Protein AF-A0AAD6E570-F1 (afdb_monomer_lite)

InterPro domains:
  IPR002594 Glycoside hydrolase family 12 [PF01670] (1-130)
  IPR002594 Glycoside hydrolase family 12 [PTHR34002] (2-133)
  IP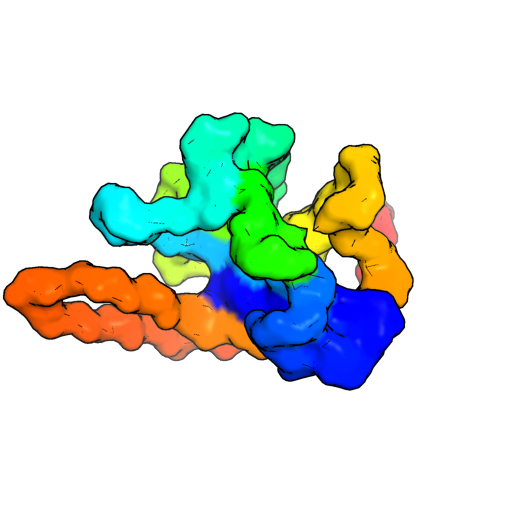R013319 Glycoside hydrolase family 11/12 [G3DSA:2.60.120.180] (1-131)
  IPR013320 Concanavalin A-like lectin/glucanase domain superfamily [SSF49899] (2-131)

Sequence (139 aa):
MNMFLDKDIETAVNGTRAKHEVMVWFAAFGDSAQPIGFNNGIVTTRELNGTIFNLYSGLKGKTYVFTWVVEKITERFVGDLWPLISDLFSLDGSSYPKEDDYLGSLSFGTEAFSSDGNITFWANRYEIDVRHGHRIAPK

Foldseek 3Di:
DKWAWALDLVQRQPPVRGQEIEEEALDADDPVRAFAQVVVPFPDWDDWPNWIWTWGWDDDPRHIYIYTHTPDRHLDDDGDCVCVLVVQQVDDDPSTDHPSIDRNDDDDDDDDDDDPDDDDDDDPDDDDDDDDDDDPDDD

Structure (mmCIF, N/CA/C/O backbone):
data_AF-A0AAD6E570-F1
#
_entry.id   AF-A0AAD6E570-F1
#
loop_
_atom_site.group_PDB
_atom_site.id
_atom_site.type_symbol
_atom_site.label_atom_id
_atom_site.label_alt_id
_atom_site.label_comp_id
_atom_site.label_asym_id
_atom_site.label_entity_id
_atom_site.label_seq_id
_atom_site.pdbx_PDB_ins_code
_atom_site.Cartn_x
_atom_site.Cartn_y
_atom_site.Cartn_z
_atom_site.occupancy
_atom_site.B_iso_or_equiv
_atom_site.auth_seq_id
_atom_site.auth_comp_id
_atom_site.auth_asym_id
_atom_site.auth_atom_id
_atom_site.pdbx_PDB_model_num
ATOM 1 N N . MET A 1 1 ? 0.427 -2.006 5.947 1.00 93.62 1 MET A N 1
ATOM 2 C CA . MET A 1 1 ? 1.787 -2.293 5.438 1.00 93.62 1 MET A CA 1
ATOM 3 C C . MET A 1 1 ? 2.185 -1.202 4.475 1.00 93.62 1 MET A C 1
ATOM 5 O O . MET A 1 1 ? 1.309 -0.729 3.758 1.00 93.62 1 MET A O 1
ATOM 9 N N . ASN A 1 2 ? 3.463 -0.836 4.464 1.00 96.62 2 ASN A N 1
ATOM 10 C CA . ASN A 1 2 ? 4.019 0.141 3.538 1.00 96.62 2 ASN A CA 1
ATOM 11 C C . ASN A 1 2 ? 5.323 -0.392 2.927 1.00 96.62 2 ASN A C 1
ATOM 13 O O . ASN A 1 2 ? 6.189 -0.884 3.657 1.00 96.62 2 ASN 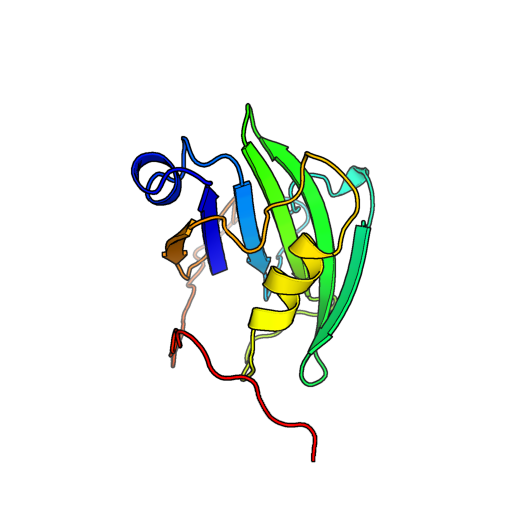A O 1
ATOM 17 N N . MET A 1 3 ? 5.423 -0.339 1.604 1.00 97.50 3 MET A N 1
ATOM 18 C CA . MET A 1 3 ? 6.514 -0.877 0.800 1.00 97.50 3 MET A CA 1
ATOM 19 C C . MET A 1 3 ? 6.986 0.183 -0.187 1.00 97.50 3 MET A C 1
ATOM 21 O O . MET A 1 3 ? 6.165 0.855 -0.804 1.00 97.50 3 MET A O 1
ATOM 25 N N . PHE A 1 4 ? 8.294 0.288 -0.386 1.00 97.94 4 PHE A N 1
ATOM 26 C CA . PHE A 1 4 ? 8.866 1.211 -1.364 1.00 97.94 4 PHE A CA 1
ATOM 27 C C . PHE A 1 4 ? 9.638 0.451 -2.435 1.00 97.94 4 PHE A C 1
ATOM 29 O O . PHE A 1 4 ? 10.435 -0.440 -2.122 1.00 97.94 4 PHE A O 1
ATOM 36 N N . LEU A 1 5 ? 9.361 0.804 -3.693 1.00 97.81 5 LEU A N 1
ATOM 37 C CA . LEU A 1 5 ? 9.936 0.161 -4.864 1.00 97.81 5 LEU A CA 1
ATOM 38 C C . LEU A 1 5 ? 10.573 1.183 -5.800 1.00 97.81 5 LEU A C 1
ATOM 40 O O . LEU A 1 5 ? 10.002 2.243 -6.077 1.00 97.81 5 LEU A O 1
ATOM 44 N N . ASP A 1 6 ? 11.745 0.834 -6.314 1.00 97.81 6 ASP A N 1
ATOM 45 C CA . ASP A 1 6 ? 12.443 1.603 -7.338 1.00 97.81 6 ASP A CA 1
ATOM 46 C C . ASP A 1 6 ? 13.410 0.705 -8.119 1.00 97.81 6 ASP A C 1
ATOM 48 O O . ASP A 1 6 ? 13.905 -0.293 -7.597 1.00 97.81 6 ASP A O 1
ATOM 52 N N . LYS A 1 7 ? 13.727 1.090 -9.353 1.00 97.12 7 LYS A N 1
ATOM 53 C CA . LYS A 1 7 ? 14.756 0.446 -10.171 1.00 97.12 7 LYS A CA 1
ATOM 54 C C . LYS A 1 7 ? 16.152 0.612 -9.569 1.00 97.12 7 LYS A C 1
ATOM 56 O O . LYS A 1 7 ? 17.027 -0.219 -9.805 1.00 97.12 7 LYS A O 1
ATOM 61 N N . ASP A 1 8 ? 16.375 1.686 -8.816 1.00 97.44 8 ASP A N 1
ATOM 62 C CA . ASP A 1 8 ? 17.613 1.916 -8.074 1.00 97.44 8 ASP A CA 1
ATOM 63 C C . ASP A 1 8 ? 17.419 1.587 -6.583 1.00 97.44 8 ASP A C 1
ATOM 65 O O . ASP A 1 8 ? 16.608 2.202 -5.881 1.00 97.44 8 ASP A O 1
ATOM 69 N N . ILE A 1 9 ? 18.199 0.622 -6.084 1.00 96.31 9 ILE A N 1
ATOM 70 C CA . ILE A 1 9 ? 18.156 0.166 -4.692 1.00 96.31 9 ILE A CA 1
ATOM 71 C C . ILE A 1 9 ? 18.413 1.297 -3.684 1.00 96.31 9 ILE A C 1
ATOM 73 O O . ILE A 1 9 ? 17.778 1.313 -2.629 1.00 96.31 9 ILE A O 1
ATOM 77 N N . GLU A 1 10 ? 19.274 2.274 -3.994 1.00 96.50 10 GLU A N 1
ATOM 78 C CA . GLU A 1 10 ? 19.561 3.396 -3.089 1.00 96.50 10 GLU A CA 1
ATOM 79 C C . GLU A 1 10 ? 18.329 4.281 -2.879 1.00 96.50 10 GLU A C 1
ATOM 81 O O . GLU A 1 10 ? 18.120 4.850 -1.803 1.00 96.50 10 GLU A O 1
ATOM 86 N N . THR A 1 11 ? 17.490 4.393 -3.907 1.00 97.19 11 THR A N 1
ATOM 87 C CA . THR A 1 11 ? 16.213 5.102 -3.817 1.00 97.19 11 THR A CA 1
ATOM 88 C C . THR A 1 11 ? 15.096 4.233 -3.258 1.00 97.19 11 THR A C 1
ATOM 90 O O . THR A 1 11 ? 14.289 4.746 -2.487 1.00 97.19 11 THR A O 1
ATOM 93 N N . ALA A 1 12 ? 15.075 2.930 -3.555 1.00 96.56 12 ALA A N 1
ATOM 94 C CA . ALA A 1 12 ? 14.042 2.003 -3.088 1.00 96.56 12 ALA A CA 1
ATOM 95 C C . ALA A 1 12 ? 14.008 1.867 -1.554 1.00 96.56 12 ALA A C 1
ATOM 97 O O . ALA A 1 12 ? 12.949 1.660 -0.961 1.00 96.56 12 ALA A O 1
ATOM 98 N N . VAL A 1 13 ? 15.157 2.006 -0.884 1.00 95.88 13 VAL A N 1
ATOM 99 C CA . VAL A 1 13 ? 15.241 1.991 0.591 1.00 95.88 13 VAL A CA 1
ATOM 100 C C . VAL A 1 13 ? 14.798 3.314 1.237 1.00 95.88 13 VAL A C 1
ATOM 102 O O . VAL A 1 13 ? 14.735 3.412 2.462 1.00 95.88 13 VAL A O 1
ATOM 105 N N . ASN A 1 14 ? 14.504 4.352 0.446 1.00 93.94 14 ASN A N 1
ATOM 106 C CA . ASN A 1 14 ? 14.199 5.693 0.933 1.00 93.94 14 ASN A CA 1
ATOM 107 C C . ASN A 1 14 ? 12.732 6.067 0.678 1.00 93.94 14 ASN A C 1
ATOM 109 O O . ASN A 1 14 ? 12.352 6.424 -0.438 1.00 93.94 14 ASN A O 1
ATOM 113 N N . GLY A 1 15 ? 11.936 6.114 1.751 1.00 88.38 15 GLY A N 1
ATOM 114 C CA . GLY A 1 15 ? 10.496 6.398 1.690 1.00 88.38 15 GLY A CA 1
ATOM 115 C C . GLY A 1 15 ? 10.088 7.792 1.186 1.00 88.38 15 GLY A C 1
ATOM 116 O O . GLY A 1 15 ? 8.902 8.081 1.072 1.00 88.38 15 GLY A O 1
ATOM 117 N N . THR A 1 16 ? 11.046 8.673 0.883 1.00 90.00 16 THR A N 1
ATOM 118 C CA . THR A 1 16 ? 10.787 9.993 0.271 1.00 90.00 16 THR A CA 1
ATOM 119 C C . THR A 1 16 ? 11.300 10.122 -1.161 1.00 90.00 16 THR A C 1
ATOM 121 O O . THR A 1 16 ? 10.945 11.079 -1.848 1.00 90.00 16 THR A O 1
ATOM 124 N N . ARG A 1 17 ? 12.156 9.195 -1.608 1.00 95.56 17 ARG A N 1
ATOM 125 C CA . ARG A 1 17 ? 12.806 9.247 -2.926 1.00 95.56 17 ARG A CA 1
ATOM 126 C C . ARG A 1 17 ? 12.379 8.120 -3.854 1.00 95.56 17 ARG A C 1
ATOM 128 O O . ARG A 1 17 ? 12.517 8.303 -5.059 1.00 95.56 17 ARG A O 1
ATOM 135 N N . ALA A 1 18 ? 11.896 7.003 -3.317 1.00 97.56 18 ALA A N 1
ATOM 136 C CA . ALA A 1 18 ? 11.411 5.894 -4.121 1.00 97.56 18 ALA A CA 1
ATOM 137 C C . ALA A 1 18 ? 10.322 6.359 -5.097 1.00 97.56 18 ALA A C 1
ATOM 139 O O . ALA A 1 18 ? 9.421 7.133 -4.744 1.00 97.56 18 ALA A O 1
ATOM 140 N N . LYS A 1 19 ? 10.405 5.872 -6.334 1.00 97.81 19 LYS A N 1
ATOM 141 C CA . LYS A 1 19 ? 9.448 6.168 -7.396 1.00 97.81 19 LYS A CA 1
ATOM 142 C C . LYS A 1 19 ? 8.058 5.621 -7.086 1.00 97.81 19 LYS A C 1
ATOM 144 O O . LYS A 1 19 ? 7.074 6.272 -7.446 1.00 97.81 19 LYS A O 1
ATOM 149 N N . HIS A 1 20 ? 7.970 4.471 -6.419 1.00 98.44 20 HIS A N 1
ATOM 150 C CA . HIS A 1 20 ? 6.699 3.845 -6.074 1.00 98.44 20 HIS A CA 1
ATOM 151 C C . HIS A 1 20 ? 6.594 3.565 -4.572 1.00 98.44 20 HIS A C 1
ATOM 153 O O . HIS A 1 20 ? 7.535 3.090 -3.935 1.00 98.44 20 HIS A O 1
ATOM 159 N N . GLU A 1 21 ? 5.409 3.815 -4.032 1.00 98.44 21 GLU A N 1
ATOM 160 C CA . GLU A 1 21 ? 4.982 3.409 -2.697 1.00 98.44 21 GLU A CA 1
ATOM 161 C C . GLU A 1 21 ? 3.771 2.490 -2.855 1.00 98.44 21 GLU A C 1
ATOM 163 O O . GLU A 1 21 ? 2.792 2.850 -3.509 1.00 98.44 21 GLU A O 1
ATOM 168 N N . VAL A 1 22 ? 3.841 1.290 -2.289 1.00 98.44 22 VAL A N 1
ATOM 169 C CA . VAL A 1 22 ? 2.767 0.299 -2.333 1.00 98.44 22 VAL A CA 1
ATOM 170 C C . VAL A 1 22 ? 2.345 -0.025 -0.912 1.00 98.44 22 VAL A C 1
ATOM 172 O O . VAL A 1 22 ? 3.132 -0.473 -0.079 1.00 98.44 22 VAL A O 1
ATOM 175 N N . MET A 1 23 ? 1.071 0.178 -0.629 1.00 98.62 23 MET A N 1
ATOM 176 C CA . MET A 1 23 ? 0.495 0.018 0.692 1.00 98.62 23 MET A CA 1
ATOM 177 C C . MET A 1 23 ? -0.603 -1.033 0.660 1.00 98.62 23 MET A C 1
ATOM 179 O O . MET A 1 23 ? -1.357 -1.145 -0.302 1.00 98.62 23 MET A O 1
ATOM 183 N N . VAL A 1 24 ? -0.706 -1.790 1.749 1.00 98.62 24 VAL A N 1
ATOM 184 C CA . VAL A 1 24 ? -1.815 -2.719 1.995 1.00 98.62 24 VAL A CA 1
ATOM 185 C C . VAL A 1 24 ? -2.443 -2.345 3.329 1.00 98.62 24 VAL A C 1
ATOM 187 O O . VAL A 1 24 ? -1.790 -2.415 4.377 1.00 98.62 24 VAL A O 1
ATOM 190 N N . TRP A 1 25 ? -3.687 -1.890 3.285 1.00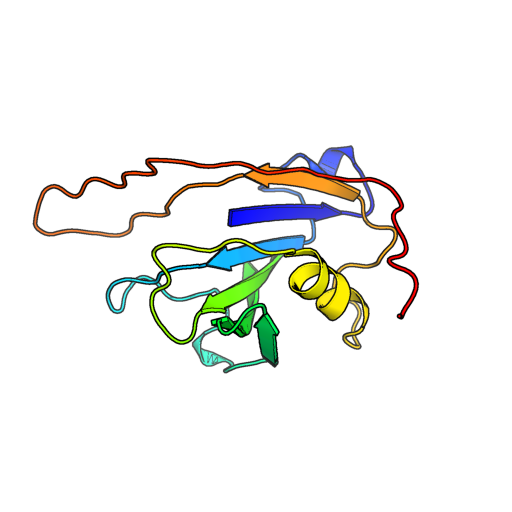 98.62 25 TRP A N 1
ATOM 191 C CA . TRP A 1 25 ? -4.473 -1.421 4.416 1.00 98.62 25 TRP A CA 1
ATOM 192 C C . TRP A 1 25 ? -5.521 -2.459 4.780 1.00 98.62 25 TRP A C 1
ATOM 194 O O . TRP A 1 25 ? -6.462 -2.701 4.030 1.00 98.62 25 TRP A O 1
ATOM 204 N N . PHE A 1 26 ? -5.367 -3.037 5.968 1.00 98.12 26 PHE A N 1
ATOM 205 C CA . PHE A 1 26 ? -6.329 -3.974 6.551 1.00 98.12 26 PHE A CA 1
ATOM 206 C C . PHE A 1 26 ? -7.444 -3.275 7.338 1.00 98.12 26 PHE A C 1
ATOM 208 O O . PHE A 1 26 ? -8.391 -3.917 7.781 1.00 98.12 26 PHE A O 1
ATOM 215 N N . ALA A 1 27 ? -7.338 -1.963 7.526 1.00 97.44 27 ALA A N 1
ATOM 216 C CA . ALA A 1 27 ? -8.368 -1.141 8.131 1.00 97.44 27 ALA A CA 1
ATOM 217 C C . ALA A 1 27 ? -8.177 0.317 7.702 1.00 97.44 27 ALA A C 1
ATOM 219 O O . ALA A 1 27 ? -7.045 0.771 7.533 1.00 97.44 27 ALA A O 1
ATOM 220 N N . ALA A 1 28 ? -9.286 1.036 7.577 1.00 96.50 28 ALA A N 1
ATOM 221 C CA . ALA A 1 28 ? -9.343 2.488 7.504 1.00 96.50 28 ALA A CA 1
ATOM 222 C C . ALA A 1 28 ? -10.464 2.933 8.451 1.00 96.50 28 ALA A C 1
ATOM 224 O O . ALA A 1 28 ? -11.543 2.337 8.449 1.00 96.50 28 ALA A O 1
ATOM 225 N N . PHE A 1 29 ? -10.192 3.921 9.301 1.00 94.94 29 PHE A N 1
ATOM 226 C CA . PHE A 1 29 ? -11.122 4.375 10.334 1.00 94.94 29 PHE A CA 1
ATOM 227 C C . PHE A 1 29 ? -11.429 5.859 10.159 1.00 94.94 29 PHE A C 1
ATOM 229 O O . PHE A 1 29 ? -10.515 6.683 10.130 1.00 94.94 29 PHE A O 1
ATOM 236 N N . GLY A 1 30 ? -12.721 6.186 10.114 1.00 92.88 30 GLY A N 1
ATOM 237 C CA . GLY A 1 30 ? -13.202 7.553 9.925 1.00 92.88 30 GLY A CA 1
ATOM 238 C C . GLY A 1 30 ? -12.938 8.106 8.523 1.00 92.88 30 GLY A C 1
ATOM 239 O O . GLY A 1 30 ? -12.251 7.500 7.702 1.00 92.88 30 GLY A O 1
ATOM 240 N N . ASP A 1 31 ? -13.482 9.291 8.263 1.00 89.81 31 ASP A N 1
ATOM 241 C CA . ASP A 1 31 ? -13.486 9.875 6.916 1.00 89.81 31 ASP A CA 1
ATOM 242 C C . ASP A 1 31 ? -12.138 10.485 6.512 1.00 89.81 31 ASP A C 1
ATOM 244 O O . ASP A 1 31 ? -11.888 10.692 5.328 1.00 89.81 31 ASP A O 1
ATOM 248 N N . SER A 1 32 ? -11.259 10.760 7.481 1.00 90.31 32 SER A N 1
ATOM 249 C CA . SER A 1 32 ? -9.930 11.337 7.240 1.00 90.31 32 SER A CA 1
ATOM 250 C C . SER A 1 32 ? -8.915 10.317 6.716 1.00 90.31 32 SER A C 1
ATOM 252 O O . SER A 1 32 ? -7.925 10.703 6.096 1.00 90.31 32 SER A O 1
ATOM 254 N N . ALA A 1 33 ? -9.133 9.021 6.963 1.00 93.94 33 ALA A N 1
ATOM 255 C CA . ALA A 1 33 ? -8.235 7.954 6.535 1.00 93.94 33 ALA A CA 1
ATOM 256 C C . ALA A 1 33 ? -8.597 7.484 5.118 1.00 93.94 33 ALA A C 1
ATOM 258 O O . ALA A 1 33 ? -9.223 6.443 4.930 1.00 93.94 33 ALA A O 1
ATOM 259 N N . GLN A 1 34 ? -8.201 8.264 4.112 1.00 96.19 34 GLN A N 1
ATOM 260 C CA . GLN A 1 34 ? -8.441 7.950 2.701 1.00 96.19 34 GLN A CA 1
ATOM 261 C C . GLN A 1 34 ? -7.127 7.641 1.972 1.00 96.19 34 GLN A C 1
ATOM 263 O O . GLN A 1 34 ? -6.134 8.342 2.188 1.00 96.19 34 GLN A O 1
ATOM 268 N N . PRO A 1 35 ? -7.093 6.622 1.090 1.00 97.56 35 PRO A N 1
ATOM 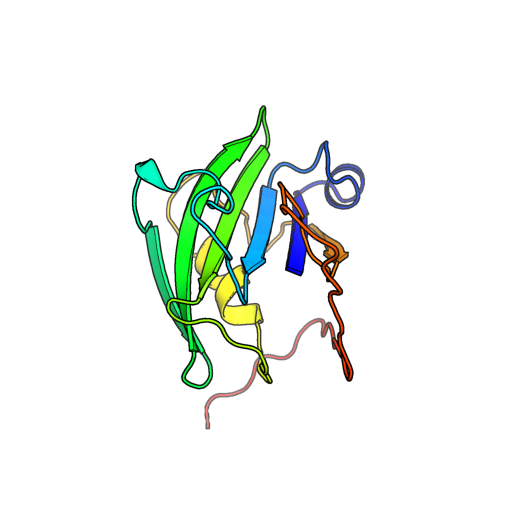269 C CA . PRO A 1 35 ? -5.922 6.363 0.267 1.00 97.56 35 PRO A CA 1
ATOM 270 C C . PRO A 1 35 ? -5.691 7.510 -0.721 1.00 97.56 35 PRO A C 1
ATOM 272 O O . PRO A 1 35 ? -6.622 8.181 -1.178 1.00 97.56 35 PRO A O 1
ATOM 275 N N . ILE A 1 36 ? -4.438 7.712 -1.119 1.00 97.81 36 ILE A N 1
ATOM 276 C CA . ILE A 1 36 ? -4.128 8.666 -2.184 1.00 97.81 36 ILE A CA 1
ATOM 277 C C . ILE A 1 36 ? -4.819 8.212 -3.475 1.00 97.81 36 ILE A C 1
ATOM 279 O O . ILE A 1 36 ? -4.712 7.059 -3.887 1.00 97.81 36 ILE A O 1
ATOM 283 N N . GLY A 1 37 ? -5.542 9.138 -4.109 1.00 97.38 37 GLY A N 1
ATOM 284 C CA . GLY A 1 37 ? -6.353 8.840 -5.288 1.00 97.38 37 GLY A CA 1
ATOM 285 C C . GLY A 1 37 ? -7.758 8.316 -4.990 1.00 97.38 37 GLY A C 1
ATOM 286 O O . GLY A 1 37 ? -8.439 7.925 -5.930 1.00 97.38 37 GLY A O 1
ATOM 287 N N . PHE A 1 38 ? -8.228 8.350 -3.737 1.00 97.62 38 PHE A N 1
ATOM 288 C CA . PHE A 1 38 ? -9.585 7.923 -3.364 1.00 97.62 38 PHE A CA 1
ATOM 289 C C . PHE A 1 38 ? -10.685 8.495 -4.279 1.00 97.62 38 PHE A C 1
ATOM 291 O O . PHE A 1 38 ? -11.509 7.751 -4.805 1.00 97.62 38 PHE A O 1
ATOM 298 N N . ASN A 1 39 ? -10.637 9.801 -4.563 1.00 97.06 39 ASN A N 1
ATOM 299 C CA . ASN A 1 39 ? -11.619 10.482 -5.418 1.00 97.06 39 ASN A CA 1
ATOM 300 C C . ASN A 1 39 ? -11.551 10.086 -6.904 1.00 97.06 39 ASN A C 1
ATOM 302 O O . ASN A 1 39 ? -12.477 10.393 -7.651 1.00 97.06 39 ASN A O 1
ATOM 306 N N . ASN A 1 40 ? -10.482 9.413 -7.340 1.00 97.00 40 ASN A N 1
ATOM 307 C CA . ASN A 1 40 ? -10.366 8.886 -8.703 1.00 97.00 40 ASN A CA 1
ATOM 308 C C . ASN A 1 40 ? -11.086 7.536 -8.859 1.00 97.00 40 ASN A C 1
ATOM 310 O O . ASN A 1 40 ? -11.245 7.058 -9.980 1.00 97.00 40 ASN A O 1
ATOM 314 N N . GLY A 1 41 ? -11.529 6.936 -7.750 1.00 98.00 41 GLY A N 1
ATOM 315 C CA . GLY A 1 41 ? -12.190 5.640 -7.726 1.00 98.00 41 GLY A CA 1
ATOM 316 C C . GLY A 1 41 ? -11.227 4.453 -7.684 1.00 98.00 41 GLY A C 1
ATOM 317 O O . GLY A 1 41 ? -10.004 4.592 -7.630 1.00 98.00 41 GLY A O 1
ATOM 318 N N . ILE A 1 42 ? -11.826 3.263 -7.672 1.00 98.44 42 ILE A N 1
ATOM 319 C CA . ILE A 1 42 ? -11.122 1.981 -7.626 1.00 98.44 42 ILE A CA 1
ATOM 320 C C . ILE A 1 42 ? -10.502 1.702 -8.998 1.00 98.44 42 ILE A C 1
ATOM 322 O O . ILE A 1 42 ? -11.196 1.727 -10.012 1.00 98.44 42 ILE A O 1
ATOM 326 N N . VAL A 1 43 ? -9.205 1.398 -9.018 1.00 97.94 43 VAL A N 1
ATOM 327 C CA . VAL A 1 43 ? -8.463 0.999 -10.224 1.00 97.94 43 VAL A CA 1
ATOM 328 C C . VAL A 1 43 ? -8.783 -0.447 -10.594 1.00 97.94 43 VAL A C 1
ATOM 330 O O . VAL A 1 43 ? -9.078 -0.753 -11.744 1.00 97.94 43 VAL A O 1
ATOM 333 N N . THR A 1 44 ? -8.704 -1.345 -9.612 1.00 98.19 44 THR A N 1
ATOM 334 C CA . THR A 1 44 ? -9.024 -2.770 -9.747 1.00 98.19 44 THR A CA 1
ATOM 335 C C . THR A 1 44 ? -9.287 -3.387 -8.370 1.00 98.19 44 THR A C 1
ATOM 337 O O . THR A 1 44 ? -9.027 -2.760 -7.340 1.00 98.19 44 THR A O 1
ATOM 340 N N . THR A 1 45 ? -9.775 -4.624 -8.348 1.00 98.56 45 THR A N 1
ATOM 341 C CA . THR A 1 45 ? -10.116 -5.375 -7.136 1.00 98.56 45 THR A CA 1
ATOM 342 C C . THR A 1 45 ? -9.446 -6.746 -7.159 1.00 98.56 45 THR A C 1
ATOM 344 O O . THR A 1 45 ? -9.390 -7.401 -8.200 1.00 98.56 45 THR A O 1
ATOM 347 N N . ARG A 1 46 ? -8.971 -7.208 -5.998 1.00 98.44 46 ARG A N 1
ATOM 348 C CA . ARG A 1 46 ? -8.363 -8.528 -5.815 1.00 98.44 46 ARG A CA 1
ATOM 349 C C . ARG A 1 46 ? -8.886 -9.189 -4.548 1.00 98.44 46 ARG A C 1
ATOM 351 O O . ARG A 1 46 ? -8.844 -8.596 -3.476 1.00 98.44 46 ARG A O 1
ATOM 358 N N . GLU A 1 47 ? -9.337 -10.432 -4.658 1.00 98.44 47 GLU A N 1
ATOM 359 C CA . GLU A 1 47 ? -9.682 -11.250 -3.496 1.00 98.44 47 GLU A CA 1
ATOM 360 C C . GLU A 1 47 ? -8.505 -12.155 -3.121 1.00 98.44 47 GLU A C 1
ATOM 362 O O . GLU A 1 47 ? -7.954 -12.851 -3.977 1.00 98.44 47 GLU A O 1
ATOM 367 N N . LEU A 1 48 ? -8.129 -12.157 -1.840 1.00 98.00 48 LEU A N 1
ATOM 368 C CA . LEU A 1 48 ? -7.146 -13.072 -1.263 1.00 98.00 48 LEU A CA 1
ATOM 369 C C . LEU A 1 48 ? -7.692 -13.642 0.039 1.00 98.00 48 LEU A C 1
ATOM 371 O O . LEU A 1 48 ? -7.992 -12.897 0.968 1.00 98.00 48 LEU A O 1
ATOM 375 N N . ASN A 1 49 ? -7.791 -14.969 0.116 1.00 95.81 49 ASN A N 1
ATOM 376 C CA . ASN A 1 49 ? -8.222 -15.691 1.317 1.00 95.81 49 ASN A CA 1
ATOM 377 C C . ASN A 1 49 ? -9.547 -15.174 1.918 1.00 95.81 49 ASN A C 1
ATOM 379 O O . ASN A 1 49 ? -9.685 -15.089 3.136 1.00 95.81 49 ASN A O 1
ATOM 383 N N . GLY A 1 50 ? -10.518 -14.822 1.066 1.00 96.69 50 GLY A N 1
ATOM 384 C CA . GLY A 1 50 ? -11.821 -14.291 1.483 1.00 96.69 50 GLY A CA 1
ATOM 385 C C . GLY A 1 50 ? -11.816 -12.808 1.876 1.00 96.69 50 GLY A C 1
ATOM 386 O O . GLY A 1 50 ? -12.841 -12.290 2.316 1.00 96.69 50 GLY A O 1
ATOM 387 N N . THR A 1 51 ? -10.686 -12.113 1.725 1.00 98.56 51 THR A N 1
ATOM 388 C CA . THR A 1 51 ? -10.571 -10.666 1.916 1.00 98.56 51 THR A CA 1
ATOM 389 C C . THR A 1 51 ? -10.506 -9.972 0.559 1.00 98.56 51 THR A C 1
ATOM 391 O O . THR A 1 51 ? -9.623 -10.255 -0.251 1.00 98.56 51 THR A O 1
ATOM 394 N N . ILE A 1 52 ? -11.433 -9.046 0.320 1.00 98.69 52 ILE A N 1
ATOM 395 C CA . ILE A 1 52 ? -11.487 -8.229 -0.896 1.00 98.69 52 ILE A CA 1
ATOM 396 C C . ILE A 1 52 ? -10.651 -6.969 -0.681 1.00 98.69 52 ILE A C 1
ATOM 398 O O . ILE A 1 52 ? -10.910 -6.217 0.258 1.00 98.69 52 ILE A O 1
ATOM 402 N N . PHE A 1 53 ? -9.682 -6.732 -1.562 1.00 98.81 53 PHE A N 1
ATOM 403 C CA . PHE A 1 53 ? -8.836 -5.544 -1.602 1.00 98.81 53 PHE A CA 1
ATOM 404 C C . PHE A 1 53 ? -9.150 -4.717 -2.849 1.00 98.81 53 PHE A C 1
ATOM 406 O O . PHE A 1 53 ? -9.123 -5.231 -3.965 1.00 98.81 53 PHE A O 1
ATOM 413 N N . ASN A 1 54 ? -9.382 -3.424 -2.665 1.00 98.81 54 ASN A N 1
ATOM 414 C CA . ASN A 1 54 ? -9.577 -2.455 -3.737 1.00 98.81 54 ASN A CA 1
ATOM 415 C C . ASN A 1 54 ? -8.321 -1.597 -3.887 1.00 98.81 54 ASN A C 1
ATOM 417 O O . ASN A 1 54 ? -7.852 -1.012 -2.909 1.00 98.81 54 ASN A O 1
ATOM 421 N N . LEU A 1 55 ? -7.779 -1.524 -5.100 1.00 98.75 55 LEU A N 1
ATOM 422 C CA . LEU A 1 55 ? -6.622 -0.697 -5.416 1.00 98.75 55 LEU A CA 1
ATOM 423 C C . LEU A 1 55 ? -7.054 0.742 -5.694 1.00 98.75 55 LEU A C 1
ATOM 425 O O . LEU A 1 55 ? -7.881 0.989 -6.569 1.00 98.75 55 LEU A O 1
ATOM 429 N N . TYR A 1 56 ? -6.409 1.685 -5.019 1.00 98.62 56 TYR A N 1
ATOM 430 C CA . TYR A 1 56 ? -6.445 3.109 -5.331 1.00 98.62 56 TYR A CA 1
ATOM 431 C C . TYR A 1 56 ? -5.057 3.572 -5.759 1.00 98.62 56 TYR A C 1
ATOM 433 O O . TYR A 1 56 ? -4.048 3.026 -5.303 1.00 98.62 56 TYR A O 1
ATOM 441 N N . SER A 1 57 ? -5.001 4.581 -6.626 1.00 98.06 57 SER A N 1
ATOM 442 C CA . SER A 1 57 ? -3.729 5.124 -7.097 1.00 98.06 57 SER A CA 1
ATOM 443 C C . SER A 1 57 ? -3.745 6.635 -7.248 1.00 98.06 57 SER A C 1
ATOM 445 O O . SER A 1 57 ? -4.707 7.210 -7.767 1.00 98.06 57 SER A O 1
ATOM 447 N N . GLY A 1 58 ? -2.628 7.270 -6.912 1.00 97.44 58 GLY A N 1
ATOM 448 C CA . GLY A 1 58 ? -2.394 8.676 -7.210 1.00 97.44 58 GLY A CA 1
ATOM 449 C C . GLY A 1 58 ? -0.933 9.071 -7.035 1.00 97.44 58 GLY A C 1
ATOM 450 O O . GLY A 1 58 ? -0.055 8.224 -6.899 1.00 97.44 58 GLY A O 1
ATOM 451 N N . LEU A 1 59 ? -0.666 10.375 -7.063 1.00 96.62 59 LEU A N 1
ATOM 452 C CA . LEU A 1 59 ? 0.687 10.922 -6.992 1.00 96.62 59 LEU A CA 1
ATOM 453 C C . LEU A 1 59 ? 0.877 11.713 -5.690 1.00 96.62 59 LEU A C 1
ATOM 455 O O . LEU A 1 59 ? 0.094 12.614 -5.392 1.00 96.62 59 LEU A O 1
ATOM 459 N N . LYS A 1 60 ? 1.945 11.413 -4.943 1.00 95.19 60 LYS A N 1
ATOM 460 C CA . LYS A 1 60 ? 2.420 12.192 -3.789 1.00 95.19 60 LYS A CA 1
ATOM 461 C C . LYS A 1 60 ? 3.751 12.837 -4.151 1.00 95.19 60 LYS A C 1
ATOM 463 O O . LYS A 1 60 ? 4.802 12.199 -4.124 1.00 95.19 60 LYS A O 1
ATOM 468 N N . GLY A 1 61 ? 3.714 14.111 -4.538 1.00 94.44 61 GLY A N 1
ATOM 469 C CA . GLY A 1 61 ? 4.894 14.792 -5.072 1.00 94.44 61 GLY A CA 1
ATOM 470 C C . GLY A 1 61 ? 5.355 14.147 -6.382 1.00 94.44 61 GLY A C 1
ATOM 471 O O . GLY A 1 61 ? 4.724 14.349 -7.413 1.00 94.44 61 GLY A O 1
ATOM 472 N N . LYS A 1 62 ? 6.456 13.385 -6.343 1.00 93.94 62 LYS A N 1
ATOM 473 C CA . LYS A 1 62 ? 6.996 12.635 -7.496 1.00 93.94 62 LYS A CA 1
ATOM 474 C C . LYS A 1 62 ? 6.824 11.115 -7.378 1.00 93.94 62 LYS A C 1
ATOM 476 O O . LYS A 1 62 ? 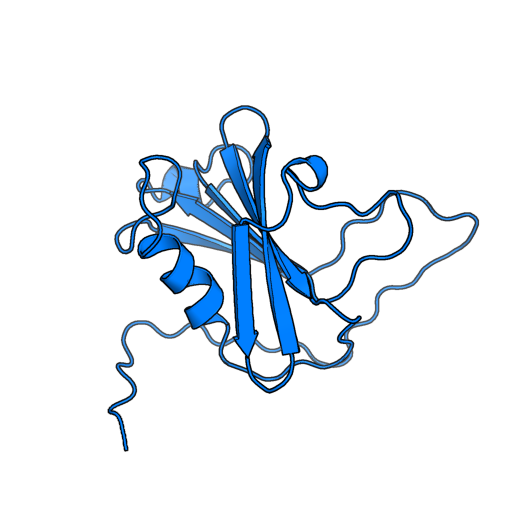7.188 10.404 -8.309 1.00 93.94 62 LYS A O 1
ATOM 481 N N . THR A 1 63 ? 6.289 10.635 -6.259 1.00 96.81 63 THR A N 1
ATOM 482 C CA . THR A 1 63 ? 6.101 9.210 -5.979 1.00 96.81 63 THR A CA 1
ATOM 483 C C . THR A 1 63 ? 4.694 8.790 -6.385 1.00 96.81 63 THR A C 1
ATOM 485 O O . THR A 1 63 ? 3.716 9.426 -5.983 1.00 96.81 63 THR A O 1
ATOM 488 N N . TYR A 1 64 ? 4.583 7.722 -7.172 1.00 98.19 64 TYR A N 1
ATOM 489 C CA . TYR A 1 64 ? 3.307 7.062 -7.437 1.00 98.19 64 TYR A CA 1
ATOM 490 C C . TYR A 1 64 ? 2.940 6.195 -6.236 1.00 98.19 64 TYR A C 1
ATOM 492 O O . TYR A 1 64 ? 3.729 5.352 -5.814 1.00 98.19 64 TYR A O 1
ATOM 500 N N . VAL A 1 65 ? 1.753 6.414 -5.682 1.00 98.25 65 VAL A N 1
ATOM 501 C CA . VAL A 1 65 ? 1.261 5.698 -4.506 1.00 98.25 65 VAL A CA 1
ATOM 502 C C . VAL A 1 65 ? 0.128 4.777 -4.924 1.00 98.25 65 VAL A C 1
ATOM 504 O O . VAL A 1 65 ? -0.819 5.216 -5.578 1.00 98.25 65 VAL A O 1
ATOM 507 N N . PHE A 1 66 ? 0.233 3.515 -4.522 1.00 98.62 66 PHE A N 1
ATOM 508 C CA . PHE A 1 66 ? -0.718 2.445 -4.787 1.00 98.62 66 PHE A CA 1
ATOM 509 C C . PHE A 1 66 ? -1.176 1.859 -3.459 1.00 98.62 66 PHE A C 1
ATOM 511 O O . PHE A 1 66 ? -0.389 1.232 -2.755 1.00 98.62 66 PHE A O 1
ATOM 518 N N . THR A 1 67 ? -2.438 2.048 -3.094 1.00 98.75 67 THR A N 1
ATOM 519 C CA . THR A 1 67 ? -2.960 1.563 -1.813 1.00 98.75 67 THR A CA 1
ATOM 520 C C . THR A 1 67 ? -4.051 0.534 -2.058 1.00 98.75 67 THR A C 1
ATOM 522 O O . THR A 1 67 ? -5.131 0.866 -2.542 1.00 98.75 67 THR A O 1
ATOM 525 N N . TRP A 1 68 ? -3.781 -0.714 -1.688 1.00 98.81 68 TRP A N 1
ATOM 526 C CA . TRP A 1 68 ? -4.783 -1.766 -1.578 1.00 98.81 68 TRP A CA 1
ATOM 527 C C . TRP A 1 68 ? -5.511 -1.630 -0.247 1.00 98.81 68 TRP A C 1
ATOM 529 O O . TRP A 1 68 ? -4.905 -1.824 0.804 1.00 98.81 68 TRP A O 1
ATOM 539 N N . VAL A 1 69 ? -6.800 -1.310 -0.276 1.00 98.69 69 VAL A N 1
ATOM 540 C CA . VAL A 1 69 ? -7.629 -1.147 0.925 1.00 98.69 69 VAL A CA 1
ATOM 541 C C . VAL A 1 69 ? -8.664 -2.257 0.975 1.00 98.69 69 VAL A C 1
ATOM 543 O O . VAL A 1 69 ? -9.358 -2.499 -0.012 1.00 98.69 69 VAL A O 1
ATOM 546 N N . VAL A 1 70 ? -8.779 -2.935 2.115 1.00 98.56 70 VAL A N 1
ATOM 547 C CA . VAL A 1 70 ? -9.834 -3.934 2.302 1.00 98.56 70 VAL A CA 1
ATOM 548 C C . VAL A 1 70 ? -11.224 -3.303 2.221 1.00 98.56 70 VAL A C 1
ATOM 550 O O . VAL A 1 70 ? -11.454 -2.219 2.750 1.00 98.56 70 VAL A O 1
ATOM 553 N N . GLU A 1 71 ? -12.178 -3.999 1.605 1.00 97.69 71 GLU A N 1
ATOM 554 C CA . GLU A 1 71 ? -13.579 -3.555 1.569 1.00 97.69 71 GLU A CA 1
ATOM 555 C C . GLU A 1 71 ? -14.215 -3.559 2.973 1.00 97.69 71 GLU A C 1
ATOM 557 O O . GLU A 1 71 ? -15.072 -2.736 3.289 1.00 97.69 71 GLU A O 1
ATOM 562 N N . LYS A 1 72 ? -13.773 -4.477 3.841 1.00 97.69 72 LYS A N 1
ATOM 563 C CA . LYS A 1 72 ? -14.212 -4.599 5.237 1.00 97.69 72 LYS A CA 1
ATOM 564 C C . LYS A 1 72 ? -13.003 -4.718 6.153 1.00 97.69 72 LYS A C 1
ATOM 566 O O . LYS A 1 72 ? -12.074 -5.465 5.841 1.00 97.69 72 LYS A O 1
ATOM 571 N N . ILE A 1 73 ? -13.043 -4.025 7.295 1.00 97.69 73 ILE A N 1
ATOM 572 C CA . ILE A 1 73 ? -11.985 -4.074 8.315 1.00 97.69 73 ILE A CA 1
ATOM 573 C C . ILE A 1 73 ? -11.624 -5.532 8.615 1.00 97.69 73 ILE A C 1
ATOM 575 O O . ILE A 1 73 ? -12.481 -6.351 8.946 1.00 97.69 73 ILE A O 1
ATOM 579 N N . THR A 1 74 ? -10.338 -5.837 8.479 1.00 97.69 74 THR A N 1
ATOM 580 C CA . THR A 1 74 ? -9.770 -7.177 8.602 1.00 97.69 74 THR A CA 1
ATOM 581 C C . THR A 1 74 ? -8.755 -7.179 9.742 1.00 97.69 74 THR A C 1
ATOM 583 O O . THR A 1 74 ? -7.588 -6.851 9.567 1.00 97.69 74 THR A O 1
ATOM 586 N N . GLU A 1 75 ? -9.194 -7.559 10.941 1.00 96.56 75 GLU A N 1
ATOM 587 C CA . GLU A 1 75 ? -8.332 -7.582 12.137 1.00 96.56 75 GLU A CA 1
ATOM 588 C C . GLU A 1 75 ? -7.344 -8.758 12.155 1.00 96.56 75 GLU A C 1
ATOM 590 O O . GLU A 1 75 ? -6.349 -8.744 12.880 1.00 96.56 75 GLU A O 1
ATOM 595 N N . ARG A 1 76 ? -7.630 -9.810 11.379 1.00 96.44 76 ARG A N 1
ATOM 596 C CA . ARG A 1 76 ? -6.784 -10.997 11.241 1.00 96.44 76 ARG A CA 1
ATOM 597 C C . ARG A 1 76 ? -6.660 -11.355 9.774 1.00 96.44 76 ARG A C 1
ATOM 599 O O . ARG A 1 76 ? -7.662 -11.632 9.124 1.00 96.44 76 ARG A O 1
ATOM 606 N N . PHE A 1 77 ? -5.428 -11.412 9.292 1.00 96.81 77 PHE A N 1
ATOM 607 C CA . PHE A 1 77 ? -5.113 -11.872 7.950 1.00 96.81 77 PHE A CA 1
ATOM 608 C C . PHE A 1 77 ? -3.953 -12.863 8.010 1.00 96.81 77 PHE A C 1
ATOM 610 O O . PHE A 1 77 ? -2.950 -12.618 8.678 1.00 96.81 77 PHE A O 1
ATOM 617 N N . VAL A 1 78 ? -4.104 -13.985 7.310 1.00 96.94 78 VAL A N 1
ATOM 618 C CA . VAL A 1 78 ? -3.035 -14.953 7.058 1.00 96.94 78 VAL A CA 1
ATOM 619 C C . VAL A 1 78 ? -3.103 -15.287 5.579 1.00 96.94 78 VAL A C 1
ATOM 621 O O . VAL A 1 78 ? -4.118 -15.798 5.105 1.00 96.94 78 VAL A O 1
ATOM 624 N N . GLY A 1 79 ? -2.045 -14.981 4.837 1.00 95.56 79 GLY A N 1
ATOM 625 C CA . GLY A 1 79 ? -2.042 -15.178 3.398 1.00 95.56 79 GLY A CA 1
ATOM 626 C C . GLY A 1 79 ? -0.799 -14.657 2.712 1.00 95.56 79 GLY A C 1
ATOM 627 O O . GLY A 1 79 ? -0.017 -13.911 3.297 1.00 95.56 79 GLY A O 1
ATOM 628 N N . ASP A 1 80 ? -0.652 -15.064 1.456 1.00 96.25 80 ASP A N 1
ATOM 629 C CA . ASP A 1 80 ? 0.356 -14.520 0.562 1.00 96.25 80 ASP A CA 1
ATOM 630 C C . ASP A 1 80 ? -0.142 -13.188 -0.012 1.00 96.25 80 ASP A C 1
ATOM 632 O O . ASP A 1 80 ? -1.185 -13.138 -0.664 1.00 96.25 80 ASP A O 1
ATOM 636 N N . LEU A 1 81 ? 0.594 -12.110 0.260 1.00 96.06 81 LEU A N 1
ATOM 637 C CA . LEU A 1 81 ? 0.301 -10.774 -0.259 1.00 96.06 81 LEU A CA 1
ATOM 638 C C . LEU A 1 81 ? 0.942 -10.518 -1.625 1.00 96.06 81 LEU A C 1
ATOM 640 O O . LEU A 1 81 ? 0.597 -9.523 -2.259 1.00 96.06 81 LEU A O 1
ATOM 644 N N . TRP A 1 82 ? 1.835 -11.395 -2.103 1.00 95.00 82 TRP A N 1
ATOM 645 C CA . TRP A 1 82 ? 2.524 -11.238 -3.385 1.00 95.00 82 TRP A CA 1
ATOM 646 C C . TRP A 1 82 ? 1.596 -10.965 -4.580 1.00 95.00 82 TRP A C 1
ATOM 648 O O . TRP A 1 82 ? 1.962 -10.136 -5.420 1.00 95.00 82 TRP A O 1
ATOM 658 N N . PRO A 1 83 ? 0.384 -11.552 -4.678 1.00 97.50 83 PRO A N 1
ATOM 659 C CA . PRO A 1 83 ? -0.540 -11.204 -5.752 1.00 97.50 83 PRO A CA 1
ATOM 660 C C . PRO A 1 83 ? -0.916 -9.716 -5.795 1.00 97.50 83 PRO A C 1
ATOM 662 O O . PRO A 1 83 ? -1.037 -9.169 -6.880 1.00 97.50 83 PRO A O 1
ATOM 665 N N . LEU A 1 84 ? -1.017 -9.024 -4.651 1.00 97.88 84 LEU A N 1
ATOM 666 C CA . LEU A 1 84 ? -1.305 -7.580 -4.638 1.00 97.88 84 LEU A CA 1
ATOM 667 C C . LEU A 1 84 ? -0.157 -6.754 -5.238 1.00 97.88 84 LEU A C 1
ATOM 669 O O . LEU A 1 84 ? -0.391 -5.688 -5.800 1.00 97.88 84 LEU A O 1
ATOM 673 N N . ILE A 1 85 ? 1.087 -7.224 -5.110 1.00 96.06 85 ILE A N 1
ATOM 674 C CA . ILE A 1 85 ? 2.262 -6.544 -5.665 1.00 96.06 85 ILE A CA 1
ATOM 675 C C . ILE A 1 85 ? 2.401 -6.886 -7.150 1.00 96.06 85 ILE A C 1
ATOM 677 O O . ILE A 1 85 ? 2.521 -5.988 -7.978 1.00 96.06 85 ILE A O 1
ATOM 681 N N . SER A 1 86 ? 2.346 -8.172 -7.497 1.00 95.31 86 SER A N 1
ATOM 682 C CA . SER A 1 86 ? 2.542 -8.629 -8.878 1.00 95.31 86 SER A CA 1
ATOM 683 C C . SER A 1 86 ? 1.412 -8.217 -9.824 1.00 95.31 86 SER A C 1
ATOM 685 O O . SER A 1 86 ? 1.684 -7.957 -10.996 1.00 95.31 86 SER A O 1
ATOM 687 N N . ASP A 1 87 ? 0.183 -8.038 -9.328 1.00 97.19 87 ASP A N 1
ATOM 688 C CA . ASP A 1 87 ? -0.908 -7.460 -10.119 1.00 97.19 87 ASP A CA 1
ATOM 689 C C . ASP A 1 87 ? -0.541 -6.053 -10.633 1.00 97.19 87 ASP A C 1
ATOM 691 O O . ASP A 1 87 ? -0.871 -5.724 -11.772 1.00 97.19 87 ASP A O 1
ATOM 695 N N . LEU A 1 88 ? 0.219 -5.249 -9.873 1.00 97.81 88 LEU A N 1
ATOM 696 C CA . LEU A 1 88 ? 0.659 -3.918 -10.319 1.00 97.81 88 LEU A CA 1
ATOM 697 C C . LEU A 1 88 ? 1.576 -3.986 -11.544 1.00 97.81 88 LEU A C 1
ATOM 699 O O . LEU A 1 88 ? 1.528 -3.096 -12.388 1.00 97.81 88 LEU A O 1
ATOM 703 N N . PHE A 1 89 ? 2.383 -5.042 -11.673 1.00 94.94 89 PHE A N 1
ATOM 704 C CA . PHE A 1 89 ? 3.291 -5.212 -12.812 1.00 94.94 89 PHE A CA 1
ATOM 705 C C . PHE A 1 89 ? 2.538 -5.521 -14.108 1.00 94.94 89 PHE A C 1
ATOM 707 O O . PHE A 1 89 ? 3.043 -5.240 -15.196 1.00 94.94 89 PHE A O 1
ATOM 714 N N . SER A 1 90 ? 1.333 -6.087 -13.984 1.00 93.81 90 SER A N 1
ATOM 715 C CA . SER A 1 90 ? 0.455 -6.415 -15.108 1.00 93.81 90 SER A CA 1
ATOM 716 C C . SER A 1 90 ? -0.380 -5.231 -15.605 1.00 93.81 90 SER A C 1
ATOM 718 O O . SER A 1 90 ? -0.993 -5.327 -16.665 1.00 93.81 90 SER A O 1
ATOM 720 N N . LEU A 1 91 ? -0.410 -4.120 -14.859 1.00 93.62 91 LEU A N 1
ATOM 721 C CA . LEU A 1 91 ? -1.151 -2.927 -15.251 1.00 93.62 91 LEU A CA 1
ATOM 722 C C . LEU A 1 91 ? -0.389 -2.136 -16.323 1.00 93.62 91 LEU A C 1
ATOM 724 O O . LEU A 1 91 ? 0.811 -1.859 -16.212 1.00 93.62 91 LEU A O 1
ATOM 728 N N . ASP A 1 92 ? -1.119 -1.730 -17.360 1.00 87.50 92 ASP A N 1
ATOM 729 C CA . ASP A 1 92 ? -0.575 -0.949 -18.465 1.00 87.50 92 ASP A CA 1
ATOM 730 C C . ASP A 1 92 ? -0.286 0.494 -18.040 1.00 87.50 92 ASP A C 1
ATOM 732 O O . ASP A 1 92 ? -1.147 1.208 -17.527 1.00 87.50 92 ASP A O 1
ATOM 736 N N . GLY A 1 93 ? 0.937 0.954 -18.299 1.00 87.31 93 GLY A N 1
ATOM 737 C CA . GLY A 1 93 ? 1.360 2.324 -18.021 1.00 87.31 93 GLY A CA 1
ATOM 738 C C . GLY A 1 93 ? 2.782 2.415 -17.476 1.00 87.31 93 GLY A C 1
ATOM 739 O O . GLY A 1 93 ? 3.325 1.477 -16.888 1.00 87.31 93 GLY A O 1
ATOM 740 N N . SER A 1 94 ? 3.408 3.575 -17.673 1.00 87.31 94 SER A N 1
ATOM 741 C CA . SER A 1 94 ? 4.760 3.869 -17.172 1.00 87.31 94 SER A CA 1
ATOM 742 C C . SER A 1 94 ? 4.797 4.280 -15.693 1.00 87.31 94 SER A C 1
ATOM 744 O O . SER A 1 94 ? 5.882 4.474 -15.135 1.00 87.31 94 SER A O 1
ATOM 746 N N . SER A 1 95 ? 3.621 4.473 -15.089 1.00 93.31 95 SER A N 1
ATOM 747 C CA . SER A 1 95 ? 3.427 4.849 -13.686 1.00 93.31 95 SER A CA 1
ATOM 748 C C . SER A 1 95 ? 3.494 3.666 -12.725 1.00 93.31 95 SER A C 1
ATOM 750 O O . SER A 1 95 ? 3.729 3.882 -11.542 1.00 93.31 95 SER A O 1
ATOM 752 N N . TYR A 1 96 ? 3.261 2.445 -13.209 1.00 96.88 96 TYR A N 1
ATOM 753 C CA . TYR A 1 96 ? 3.252 1.244 -12.381 1.00 96.88 96 TYR A CA 1
ATOM 754 C C . TYR A 1 96 ? 4.663 0.669 -12.206 1.00 96.88 96 TYR A C 1
ATOM 756 O O . TYR A 1 96 ? 5.471 0.763 -13.144 1.00 96.88 96 TYR A O 1
ATOM 764 N N . PRO A 1 97 ? 4.952 0.057 -11.042 1.00 96.31 97 PRO A N 1
ATOM 765 C CA . PRO A 1 97 ? 6.215 -0.629 -10.816 1.00 96.31 97 PRO A CA 1
ATOM 766 C C . PRO A 1 97 ? 6.398 -1.790 -11.798 1.00 96.31 97 PRO A C 1
ATOM 768 O O . PRO A 1 97 ? 5.444 -2.258 -12.430 1.00 96.31 97 PRO A O 1
ATOM 771 N N . LYS A 1 98 ? 7.639 -2.242 -11.946 1.00 94.94 98 LYS A N 1
ATOM 772 C CA . LYS A 1 98 ? 8.007 -3.369 -12.809 1.00 94.94 98 LYS A CA 1
ATOM 773 C C . LYS A 1 98 ? 8.570 -4.521 -11.987 1.00 94.94 98 LYS A C 1
ATOM 775 O O . LYS A 1 98 ? 9.035 -4.326 -10.871 1.00 94.94 98 LYS A O 1
ATOM 780 N N . GLU A 1 99 ? 8.507 -5.727 -12.548 1.00 93.38 99 GLU A N 1
ATOM 781 C CA . GLU A 1 99 ? 8.974 -6.950 -11.878 1.00 93.38 99 GLU A CA 1
ATOM 782 C C . GLU A 1 99 ? 10.475 -6.904 -11.538 1.00 93.38 99 GLU A C 1
ATOM 784 O O . GLU A 1 99 ? 10.911 -7.559 -10.596 1.00 93.38 99 GLU A O 1
ATOM 789 N N . ASP A 1 100 ? 11.256 -6.106 -12.271 1.00 93.81 100 ASP A N 1
ATOM 790 C CA . ASP A 1 100 ? 12.683 -5.875 -12.041 1.00 93.81 100 ASP A CA 1
ATOM 791 C C . ASP A 1 100 ? 12.994 -4.686 -11.107 1.00 93.81 100 ASP A C 1
ATOM 793 O O . ASP A 1 100 ? 14.171 -4.411 -10.864 1.00 93.81 100 ASP A O 1
ATOM 797 N N . ASP A 1 101 ? 11.985 -3.997 -10.555 1.00 95.81 101 ASP A N 1
ATOM 798 C CA . ASP A 1 101 ? 12.193 -2.990 -9.507 1.00 95.81 101 ASP A CA 1
ATOM 799 C C . ASP A 1 101 ? 12.580 -3.666 -8.176 1.00 95.81 101 ASP A C 1
ATOM 801 O O . ASP A 1 101 ? 12.045 -4.705 -7.781 1.00 95.81 101 ASP A O 1
ATOM 805 N N . TYR A 1 102 ? 13.479 -3.039 -7.420 1.00 96.62 102 TYR A N 1
ATOM 806 C CA . TYR A 1 102 ? 13.833 -3.485 -6.078 1.00 96.62 102 TYR A CA 1
ATOM 807 C C . TYR A 1 102 ? 12.724 -3.148 -5.084 1.00 96.62 102 TYR A C 1
ATOM 809 O O . TYR A 1 102 ? 12.334 -1.990 -4.959 1.00 96.62 102 TYR A O 1
ATOM 817 N N . LEU A 1 103 ? 12.302 -4.126 -4.280 1.00 95.31 103 LEU A N 1
ATOM 818 C CA . LEU A 1 103 ? 11.591 -3.880 -3.023 1.00 95.31 103 LEU A CA 1
ATOM 819 C C . LEU A 1 103 ? 12.616 -3.507 -1.943 1.00 95.31 103 LEU A C 1
ATOM 821 O O . LEU A 1 103 ? 13.215 -4.380 -1.317 1.00 95.31 103 LEU A O 1
ATOM 825 N N . GLY A 1 104 ? 12.858 -2.209 -1.762 1.00 95.19 104 GLY A N 1
ATOM 826 C CA . GLY A 1 104 ? 13.938 -1.724 -0.897 1.00 95.19 104 GLY A CA 1
ATOM 827 C C . GLY A 1 104 ? 13.563 -1.656 0.579 1.00 95.19 104 GLY A C 1
ATOM 828 O O . GLY A 1 104 ? 14.409 -1.843 1.450 1.00 95.19 104 GLY A O 1
ATOM 829 N N . SER A 1 105 ? 12.292 -1.415 0.892 1.00 94.06 105 SER A N 1
ATOM 830 C CA . SER A 1 105 ? 11.828 -1.418 2.278 1.00 94.06 105 SER A CA 1
ATOM 831 C C . SER A 1 105 ? 10.416 -1.967 2.406 1.00 94.06 105 SER A C 1
ATOM 833 O O . SER A 1 105 ? 9.587 -1.832 1.506 1.00 94.06 105 SER A O 1
ATOM 835 N N . LEU A 1 106 ? 10.164 -2.599 3.550 1.00 94.56 106 LEU A N 1
ATOM 836 C CA . LEU A 1 106 ? 8.877 -3.152 3.937 1.00 94.56 106 LEU A CA 1
ATOM 837 C C . LEU A 1 106 ? 8.651 -2.845 5.415 1.00 94.56 106 LEU A C 1
ATOM 839 O O . LEU A 1 106 ? 9.512 -3.102 6.256 1.00 94.56 106 LEU A O 1
ATOM 843 N N . SER A 1 107 ? 7.478 -2.312 5.735 1.00 94.81 107 SER A N 1
ATOM 844 C CA . SER A 1 107 ? 7.093 -1.968 7.101 1.00 94.81 107 SER A CA 1
ATOM 845 C C . SER A 1 107 ? 5.631 -2.305 7.396 1.00 94.81 107 SER A C 1
ATOM 847 O O . SER A 1 107 ? 4.773 -2.380 6.508 1.00 94.81 107 SER A O 1
ATOM 849 N N . PHE A 1 108 ? 5.338 -2.500 8.679 1.00 95.62 108 PHE A N 1
ATOM 850 C CA . PHE A 1 108 ? 3.998 -2.725 9.208 1.00 95.62 108 PHE A CA 1
ATOM 851 C C . PHE A 1 108 ? 3.752 -1.791 10.389 1.00 95.62 108 PHE A C 1
ATOM 853 O O . PHE A 1 108 ? 4.626 -1.601 11.230 1.00 95.62 108 PHE A O 1
ATOM 860 N N . GLY A 1 109 ? 2.563 -1.201 10.434 1.00 95.69 109 GLY A N 1
ATOM 861 C CA . GLY A 1 109 ? 2.199 -0.194 11.418 1.00 95.69 109 GLY A CA 1
ATOM 862 C C . GLY A 1 109 ? 0.880 0.480 11.061 1.00 95.69 109 GLY A C 1
ATOM 863 O O . GLY A 1 109 ? 0.119 -0.031 10.235 1.00 95.69 109 GLY 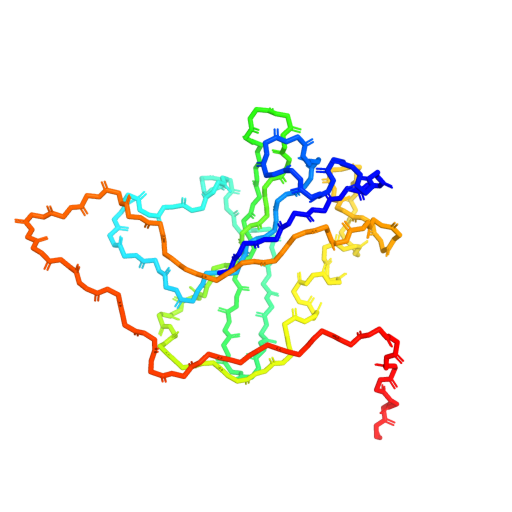A O 1
ATOM 864 N N . THR A 1 110 ? 0.643 1.632 11.683 1.00 96.00 110 THR A N 1
ATOM 865 C CA . THR A 1 110 ? -0.562 2.454 11.537 1.00 96.00 110 THR A CA 1
ATOM 866 C C . THR A 1 110 ? -0.184 3.898 11.215 1.00 96.00 110 THR A C 1
ATOM 868 O O . THR A 1 110 ? 0.849 4.382 11.673 1.00 96.00 110 THR A O 1
ATOM 871 N N . GLU A 1 111 ? -1.049 4.597 10.485 1.00 94.75 111 GLU A N 1
ATOM 872 C CA . GLU A 1 111 ? -0.981 6.045 10.271 1.00 94.75 111 GLU A CA 1
ATOM 873 C C . GLU A 1 111 ? -2.163 6.681 11.005 1.00 94.75 111 GLU A C 1
ATOM 875 O O . GLU A 1 111 ? -3.316 6.323 10.767 1.00 94.75 111 GLU A O 1
ATOM 880 N N . ALA A 1 112 ? -1.878 7.560 11.965 1.00 93.56 112 ALA A N 1
ATOM 881 C CA . ALA A 1 112 ? -2.897 8.217 12.775 1.00 93.56 112 ALA A CA 1
ATOM 882 C C . ALA A 1 112 ? -3.081 9.664 12.309 1.00 93.56 112 ALA A C 1
ATOM 884 O O . ALA A 1 112 ? -2.103 10.383 12.118 1.00 93.56 112 ALA A O 1
ATOM 885 N N . PHE A 1 113 ? -4.337 10.082 12.161 1.00 92.38 113 PHE A N 1
ATOM 886 C CA . PHE A 1 113 ? -4.696 11.425 11.703 1.00 92.38 113 PHE A CA 1
ATOM 887 C C . PHE A 1 113 ? -5.184 12.282 12.871 1.00 92.38 113 PHE A C 1
ATOM 889 O O . PHE A 1 113 ? -4.544 13.258 13.250 1.00 92.38 113 PHE A O 1
ATOM 896 N N . SER A 1 114 ? -6.304 11.890 13.475 1.00 92.69 114 SER A N 1
ATOM 897 C CA . SER A 1 114 ? -6.892 12.570 14.626 1.00 92.69 114 SER A CA 1
ATOM 898 C C . SER A 1 114 ? -7.727 11.600 15.455 1.00 92.69 114 SER A C 1
ATOM 900 O O . SER A 1 114 ? -8.224 10.597 14.946 1.00 92.69 114 SER A O 1
ATOM 902 N N . SER A 1 115 ? -7.891 11.915 16.735 1.00 92.62 115 SER A N 1
ATOM 903 C CA . SER A 1 115 ? -8.799 11.225 17.646 1.00 92.62 115 SER A CA 1
ATOM 904 C C . SER A 1 115 ? -9.176 12.177 18.776 1.00 92.62 115 SER A C 1
ATOM 906 O O . SER A 1 115 ? -8.321 12.920 19.256 1.00 92.62 115 SER A O 1
ATOM 908 N N . ASP A 1 116 ? -10.426 12.115 19.232 1.00 94.12 116 ASP A N 1
ATOM 909 C CA . ASP A 1 116 ? -10.903 12.880 20.394 1.00 94.12 116 ASP A CA 1
ATOM 910 C C . ASP A 1 116 ? -10.471 12.252 21.733 1.00 94.12 116 ASP A C 1
ATOM 912 O O . ASP A 1 116 ? -10.712 12.804 22.806 1.00 94.12 116 ASP A O 1
ATOM 916 N N . GLY A 1 117 ? -9.830 11.082 21.688 1.00 94.56 117 GLY A N 1
ATOM 917 C CA . GLY A 1 117 ? -9.343 10.371 22.864 1.00 94.56 117 GLY A CA 1
ATOM 918 C C . GLY A 1 117 ? -8.137 9.480 22.581 1.00 94.56 117 GLY A C 1
ATOM 919 O O . GLY A 1 117 ? -7.638 9.391 21.457 1.00 94.56 117 GLY A O 1
ATOM 920 N N . ASN A 1 118 ? -7.668 8.791 23.618 1.00 95.12 118 ASN A N 1
ATOM 921 C CA . ASN A 1 118 ? -6.533 7.881 23.502 1.00 95.12 118 ASN A CA 1
ATOM 922 C C . ASN A 1 118 ? -6.905 6.642 22.679 1.00 95.12 118 ASN A C 1
ATOM 924 O O . ASN A 1 118 ? -7.879 5.958 22.985 1.00 95.12 118 ASN A O 1
ATOM 928 N N . ILE A 1 119 ? -6.077 6.325 21.683 1.00 93.88 119 ILE A N 1
ATOM 929 C CA . ILE A 1 119 ? -6.200 5.130 20.844 1.00 93.88 119 ILE A CA 1
ATOM 930 C C . ILE A 1 119 ? -4.943 4.285 21.014 1.00 93.88 119 ILE A C 1
ATOM 932 O O . ILE A 1 119 ? -3.831 4.805 21.082 1.00 93.88 119 ILE A O 1
ATOM 936 N N . THR A 1 120 ? -5.111 2.968 21.083 1.00 94.94 120 THR A N 1
ATOM 937 C CA . THR A 1 120 ? -4.002 2.012 21.116 1.00 94.94 120 THR A CA 1
ATOM 938 C C . THR A 1 120 ? -4.131 1.065 19.936 1.00 94.94 120 THR A C 1
ATOM 940 O O . THR A 1 120 ? -5.112 0.334 19.828 1.00 94.94 120 THR A O 1
ATOM 943 N N . PHE A 1 121 ? -3.125 1.063 19.065 1.00 94.94 121 PHE A N 1
ATOM 944 C CA . PHE A 1 121 ? -2.939 -0.009 18.097 1.00 94.94 121 PHE A CA 1
ATOM 945 C C . PHE A 1 121 ? -2.201 -1.164 18.777 1.00 94.94 121 PHE A C 1
ATOM 947 O O . PHE A 1 121 ? -1.151 -0.959 19.386 1.00 94.94 121 PHE A O 1
ATOM 954 N N . TRP A 1 122 ? -2.745 -2.375 18.669 1.00 95.38 122 TRP A N 1
ATOM 955 C CA . TRP A 1 122 ? -2.155 -3.571 19.261 1.00 95.38 122 TRP A CA 1
ATOM 956 C C . TRP A 1 122 ? -2.113 -4.712 18.247 1.00 95.38 122 TRP A C 1
ATOM 958 O O . TRP A 1 122 ? -3.147 -5.137 17.734 1.00 95.38 122 TRP A O 1
ATOM 968 N N . ALA A 1 123 ? -0.918 -5.252 18.008 1.00 94.38 123 ALA A N 1
ATOM 969 C CA . ALA A 1 123 ? -0.701 -6.421 17.164 1.00 94.38 123 ALA A CA 1
ATOM 970 C C . ALA A 1 123 ? -0.166 -7.573 18.019 1.00 94.38 123 ALA A C 1
ATOM 972 O O . ALA A 1 123 ? 1.019 -7.630 18.331 1.00 94.38 123 ALA A O 1
ATOM 973 N N . ASN A 1 124 ? -1.048 -8.501 18.401 1.00 93.62 124 ASN A N 1
ATOM 974 C CA . ASN A 1 124 ? -0.670 -9.634 19.253 1.00 93.62 124 ASN A CA 1
ATOM 975 C C . ASN A 1 124 ? 0.323 -10.588 18.563 1.00 93.62 124 ASN A C 1
ATOM 977 O O . ASN A 1 124 ? 1.183 -11.182 19.203 1.00 93.62 124 ASN A O 1
ATOM 981 N N . ARG A 1 125 ? 0.190 -10.748 17.243 1.00 95.38 125 ARG A N 1
ATOM 982 C CA . ARG A 1 125 ? 1.079 -11.566 16.421 1.00 95.38 125 ARG A CA 1
ATOM 983 C C . ARG A 1 125 ? 1.273 -10.885 15.078 1.00 95.38 125 ARG A C 1
ATOM 985 O O . ARG A 1 125 ? 0.298 -10.499 14.439 1.00 95.38 125 ARG A O 1
ATOM 992 N N . TYR A 1 126 ? 2.525 -10.773 14.666 1.00 94.75 126 TYR A N 1
ATOM 993 C CA . TYR A 1 126 ? 2.917 -10.275 13.359 1.00 94.75 126 TYR A CA 1
ATOM 994 C C . TYR A 1 126 ? 4.102 -11.099 12.868 1.00 94.75 126 TYR A C 1
ATOM 996 O O . TYR A 1 126 ? 5.121 -11.193 13.548 1.00 94.75 126 TYR A O 1
ATOM 1004 N N . GLU A 1 127 ? 3.938 -11.716 11.703 1.00 95.81 127 GLU A N 1
ATOM 1005 C CA . GLU A 1 127 ? 4.948 -12.539 11.047 1.00 95.81 127 GLU A CA 1
ATOM 1006 C C . GLU A 1 127 ? 4.930 -12.217 9.556 1.00 95.81 127 GLU A C 1
ATOM 1008 O O . GLU A 1 127 ? 3.863 -12.156 8.945 1.00 95.81 127 GLU A O 1
ATOM 1013 N N . ILE A 1 128 ? 6.114 -12.015 8.982 1.00 93.94 128 ILE A N 1
ATOM 1014 C CA . ILE A 1 128 ? 6.315 -11.866 7.544 1.00 93.94 128 ILE A CA 1
ATOM 1015 C C . ILE A 1 128 ? 7.500 -12.725 7.137 1.00 93.94 128 ILE A C 1
ATOM 1017 O O . ILE A 1 128 ? 8.541 -12.714 7.792 1.00 93.94 128 ILE A O 1
ATOM 1021 N N . ASP A 1 129 ? 7.325 -13.435 6.029 1.00 94.62 129 ASP A N 1
ATOM 1022 C CA . ASP A 1 129 ? 8.353 -14.230 5.377 1.00 94.62 129 ASP A CA 1
ATOM 1023 C C . ASP A 1 129 ? 8.496 -13.740 3.932 1.00 94.62 129 ASP A C 1
ATOM 1025 O O . ASP A 1 129 ? 7.551 -13.816 3.146 1.00 94.62 129 ASP A O 1
ATOM 1029 N N . VAL A 1 130 ? 9.664 -13.187 3.601 1.00 91.31 130 VAL A N 1
ATOM 1030 C CA . VAL A 1 130 ? 9.984 -12.719 2.249 1.00 91.31 130 VAL A CA 1
ATOM 1031 C C . VAL A 1 130 ? 10.831 -13.785 1.575 1.00 91.31 130 VAL A C 1
ATOM 1033 O O . VAL A 1 130 ? 11.978 -14.021 1.956 1.00 91.31 130 VAL A O 1
ATOM 1036 N N . ARG A 1 131 ? 10.270 -14.418 0.544 1.00 89.44 131 ARG A N 1
ATOM 1037 C CA . ARG A 1 131 ? 10.928 -15.502 -0.189 1.00 89.44 131 ARG A CA 1
ATOM 1038 C C . ARG A 1 131 ? 11.332 -15.041 -1.577 1.00 89.44 131 ARG A C 1
ATOM 1040 O O . ARG A 1 131 ? 10.495 -14.616 -2.367 1.00 89.44 131 ARG A O 1
ATOM 1047 N N . HIS A 1 132 ? 12.608 -15.198 -1.902 1.00 76.56 132 HIS A N 1
ATOM 1048 C CA . HIS A 1 132 ? 13.085 -15.047 -3.268 1.00 76.56 132 HIS A CA 1
ATOM 1049 C C . HIS A 1 132 ? 12.875 -16.369 -4.029 1.00 76.56 132 HIS A C 1
ATOM 1051 O O . HIS A 1 132 ? 13.469 -17.385 -3.676 1.00 76.56 132 HIS A O 1
ATOM 1057 N N . GLY A 1 133 ? 12.017 -16.365 -5.056 1.00 68.25 133 GLY A N 1
ATOM 1058 C CA . GLY A 1 133 ? 11.934 -17.447 -6.046 1.00 68.25 133 GLY A CA 1
ATOM 1059 C C . GLY A 1 133 ? 11.248 -18.751 -5.612 1.00 68.25 133 GLY A C 1
ATOM 1060 O O . GLY A 1 133 ? 11.862 -19.815 -5.672 1.00 68.25 133 GLY A O 1
ATOM 1061 N N . HIS A 1 134 ? 9.946 -18.725 -5.300 1.00 47.84 134 HIS A N 1
ATOM 1062 C CA . HIS A 1 134 ? 9.136 -19.952 -5.296 1.00 47.84 134 HIS A CA 1
ATOM 1063 C C . HIS A 1 134 ? 7.949 -19.836 -6.256 1.00 47.84 134 HIS A C 1
ATOM 1065 O O . HIS A 1 134 ? 6.885 -19.329 -5.913 1.00 47.84 134 HIS A O 1
ATOM 1071 N N . ARG A 1 135 ? 8.133 -20.337 -7.482 1.00 50.56 135 ARG A N 1
ATOM 1072 C CA . ARG A 1 135 ? 7.022 -20.688 -8.372 1.00 50.56 135 ARG A CA 1
ATOM 1073 C C . ARG A 1 135 ? 6.216 -21.776 -7.655 1.00 50.56 135 ARG A C 1
ATOM 1075 O O . ARG A 1 135 ? 6.682 -22.910 -7.565 1.00 50.56 135 ARG A O 1
ATOM 1082 N N . ILE A 1 136 ? 5.038 -21.451 -7.125 1.00 49.12 136 ILE A N 1
ATOM 1083 C CA . ILE A 1 136 ? 4.088 -22.486 -6.710 1.00 49.12 136 ILE A CA 1
ATOM 1084 C C . ILE A 1 136 ? 3.653 -23.186 -8.000 1.00 49.12 136 ILE A C 1
ATOM 1086 O O . ILE A 1 136 ? 3.006 -22.579 -8.853 1.00 49.12 136 ILE A O 1
ATOM 1090 N N . ALA A 1 137 ? 4.078 -24.435 -8.189 1.00 34.25 137 ALA A N 1
ATOM 1091 C CA . ALA A 1 137 ? 3.573 -25.254 -9.281 1.00 34.25 137 ALA A CA 1
ATOM 1092 C C . ALA A 1 137 ? 2.046 -25.392 -9.120 1.00 34.25 137 ALA A C 1
ATOM 1094 O O . ALA A 1 137 ? 1.592 -25.663 -8.002 1.00 34.25 137 ALA A O 1
ATOM 1095 N N . PRO A 1 138 ? 1.243 -25.198 -10.182 1.00 45.62 138 PRO A N 1
ATOM 1096 C CA . PRO A 1 138 ? -0.180 -25.491 -10.105 1.00 45.62 138 PRO A CA 1
ATOM 1097 C C . PRO A 1 138 ? -0.365 -26.979 -9.775 1.00 45.62 138 PRO A C 1
ATOM 1099 O O . PRO A 1 138 ? 0.346 -27.829 -10.317 1.00 45.62 138 PRO A O 1
ATOM 1102 N N . LYS A 1 139 ? -1.275 -27.262 -8.838 1.00 38.34 139 LYS A N 1
ATOM 1103 C CA . LYS A 1 139 ? -1.780 -28.616 -8.585 1.00 38.34 139 LYS A CA 1
ATOM 1104 C C . LYS A 1 139 ? -2.640 -29.089 -9.748 1.00 38.34 139 LYS A C 1
ATOM 1106 O O . LYS A 1 139 ? -3.355 -28.233 -10.313 1.00 38.34 139 LYS A O 1
#

Secondary structure (DSSP, 8-state):
-EEEEESSHHHHT-TTT-SEEEEEES---STT---TTGGG--SEEEEETTEEEEEEEEEETTEEEEEEEESS--S---S--HHHHHHHHTS-STTS--TTSEEEEEE--------SS------S-------S-------

pLDDT: mean 93.32, std 11.14, range [34.25, 98.81]

Organism: NCBI:txid911720

Radius of gyration: 15.36 Å; chains: 1; bounding box: 34×43×42 Å